Protein AF-T1CMV0-F1 (afdb_monomer)

Organism: NCBI:txid410659

Radius of gyration: 24.51 Å; Cα contacts (8 Å, |Δi|>4): 177; chains: 1; bounding box: 54×71×50 Å

Mean predicted aligned error: 16.47 Å

pLDDT: mean 81.97, std 19.77, range [30.3, 97.62]

Sequence (168 aa):
YATGASVHEATGAAVAVGFSAGNLRPVAEELRAKFPALHIVIAGDNDKNGTGQRAALEAARTIGALVAIPTTEGRDWNEVHQVEGLGAVRAGIEAAREPDGDPRTEEGAHLSHEGGDTAVCRTSRTVAAGPTPLLRSIPPPDPFPIDALGAILGPAARAIAEVVQCPA

Nearest PDB structures (foldseek):
  6o6e-assembly1_B  TM=4.391E-01  e=5.158E+00  Pseudomonas protegens Pf-5
  7thq-assembly1_B  TM=3.496E-01  e=5.158E+00  Pseudomonas protegens Pf-5

Solvent-accessible surface area (backbone atoms only — not comparable to full-atom values): 10487 Å² total; per-residue (Å²): 108,65,44,48,50,41,51,26,74,36,62,72,52,93,71,83,77,52,94,42,55,87,37,36,34,65,54,46,49,55,49,40,72,76,39,73,87,59,90,51,72,32,76,25,29,21,40,84,84,45,55,27,43,51,29,21,41,51,27,13,59,75,65,76,26,24,30,22,60,51,90,53,80,64,29,42,51,36,54,42,28,76,76,65,30,46,68,51,42,30,53,48,54,73,63,39,36,73,51,77,77,66,93,80,76,83,79,88,88,84,90,85,83,87,80,88,86,90,77,92,73,92,69,83,84,76,77,78,76,70,88,76,80,86,76,73,90,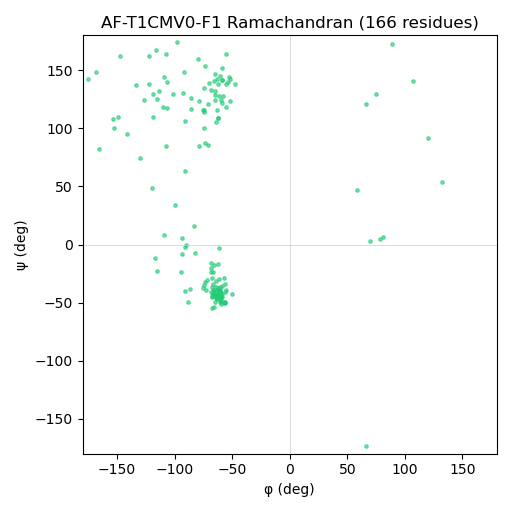71,78,82,77,80,82,80,67,49,78,79,50,41,90,77,48,21,63,56,54,51,56,50,51,75,72,62,67,78,83,131

Foldseek 3Di:
DLLQVLLCVLAVDDGDDDPDLVRQQVVLVVVCVVPVPDADEQEFEQEPVCSRVVSSLVNCVVNVHFYFYDPDHRDGLSVCCVPVNSPSSNVRRVPTGRRPDDPPPPDDDDDDDDDDDDDDDDDDPPPPDPDDDPDDDDPDDDDDPLPVVPDPRSVVVVVCPVVDDDDD

Secondary structure (DSSP, 8-state):
-HHHHHHHHHH-------SSGGGHHHHHHHHHHH-TT---EEE----TTSHHHHHHHHHHHHHT-EEE--SSTT--HHHHHHHH-HHHHHHHHHT-BPPPPPTT--SS--------------------PPPPP----PPPPPPP-GGGGHHHHHHHHHHHHHH-PPP-

Structure (mmCIF, N/CA/C/O backbone):
data_AF-T1CMV0-F1
#
_entry.id   AF-T1CMV0-F1
#
loop_
_atom_site.group_PDB
_atom_site.id
_atom_site.type_symbol
_atom_site.label_atom_id
_atom_site.label_alt_id
_atom_site.label_comp_id
_atom_site.label_asym_id
_atom_site.label_entity_id
_atom_site.label_seq_id
_atom_site.pdbx_PDB_ins_code
_atom_site.Cartn_x
_atom_site.Cartn_y
_atom_site.Cartn_z
_atom_site.occupancy
_atom_site.B_iso_or_equiv
_atom_site.auth_seq_id
_atom_site.auth_comp_id
_atom_site.auth_asym_id
_atom_site.auth_atom_id
_atom_site.pdbx_PDB_model_num
ATOM 1 N N . TYR A 1 1 ? 2.826 -7.423 -6.044 1.00 68.81 1 TYR A N 1
ATOM 2 C CA . TYR A 1 1 ? 2.854 -8.630 -5.184 1.00 68.81 1 TYR A CA 1
ATOM 3 C C . TYR A 1 1 ? 4.029 -8.591 -4.211 1.00 68.81 1 TYR A C 1
ATOM 5 O O . TYR A 1 1 ? 3.773 -8.639 -3.017 1.00 68.81 1 TYR A O 1
ATOM 13 N N . ALA A 1 2 ? 5.275 -8.436 -4.682 1.00 84.25 2 ALA A N 1
ATOM 14 C CA . ALA A 1 2 ? 6.484 -8.418 -3.839 1.00 84.25 2 ALA A CA 1
ATOM 15 C C . ALA A 1 2 ? 6.418 -7.455 -2.631 1.00 84.25 2 ALA A C 1
ATOM 17 O O . ALA A 1 2 ? 6.750 -7.845 -1.514 1.00 84.25 2 ALA A O 1
ATOM 18 N N . THR A 1 3 ? 5.889 -6.243 -2.825 1.00 84.81 3 THR A N 1
ATOM 19 C CA . THR A 1 3 ? 5.643 -5.250 -1.761 1.00 84.81 3 THR A CA 1
ATOM 20 C C . THR A 1 3 ? 4.762 -5.807 -0.639 1.00 84.81 3 THR A C 1
ATOM 22 O O . THR A 1 3 ? 5.121 -5.744 0.532 1.00 84.81 3 THR A O 1
ATOM 25 N N . GLY A 1 4 ? 3.629 -6.423 -0.994 1.00 86.50 4 GLY A N 1
ATOM 26 C CA . GLY A 1 4 ? 2.704 -7.010 -0.024 1.00 86.50 4 GLY A CA 1
ATOM 27 C C . GLY A 1 4 ? 3.287 -8.220 0.706 1.00 86.50 4 GLY A C 1
ATOM 28 O O . GLY A 1 4 ? 3.061 -8.369 1.902 1.00 86.50 4 GLY A O 1
ATOM 29 N N . ALA A 1 5 ? 4.080 -9.044 0.013 1.00 90.38 5 ALA A N 1
ATOM 30 C CA . ALA A 1 5 ? 4.784 -10.167 0.629 1.00 90.38 5 ALA A CA 1
ATOM 31 C C . ALA A 1 5 ? 5.800 -9.686 1.676 1.00 90.38 5 ALA A C 1
ATOM 33 O O . ALA A 1 5 ? 5.771 -10.163 2.804 1.00 90.38 5 ALA A O 1
ATOM 34 N N . SER A 1 6 ? 6.608 -8.672 1.352 1.00 92.50 6 SER A N 1
ATOM 35 C CA . SER A 1 6 ? 7.582 -8.096 2.292 1.00 92.50 6 SER A CA 1
ATOM 36 C C . SER A 1 6 ? 6.914 -7.519 3.544 1.00 92.50 6 SER A C 1
ATOM 38 O O . SER A 1 6 ? 7.396 -7.717 4.656 1.00 92.50 6 SER A O 1
ATOM 40 N N . VAL A 1 7 ? 5.769 -6.846 3.387 1.00 92.69 7 VAL A N 1
ATOM 41 C CA . VAL A 1 7 ? 4.983 -6.335 4.524 1.00 92.69 7 VAL A CA 1
ATOM 42 C C . VAL A 1 7 ? 4.409 -7.480 5.364 1.00 92.69 7 VAL A C 1
ATOM 44 O O . VAL A 1 7 ? 4.472 -7.421 6.595 1.00 92.69 7 VAL A O 1
ATOM 47 N N . HIS A 1 8 ? 3.882 -8.532 4.729 1.00 95.56 8 HIS A N 1
ATOM 48 C CA . HIS A 1 8 ? 3.368 -9.707 5.435 1.00 95.56 8 HIS A CA 1
ATOM 49 C C . HIS A 1 8 ? 4.475 -10.426 6.214 1.00 95.56 8 HIS A C 1
ATOM 51 O O . HIS A 1 8 ? 4.298 -10.708 7.394 1.00 95.56 8 HIS A O 1
ATOM 57 N N . GLU A 1 9 ? 5.631 -10.660 5.597 1.00 92.50 9 GLU A N 1
ATOM 58 C CA . GLU A 1 9 ? 6.783 -11.300 6.242 1.00 92.50 9 GLU A CA 1
ATOM 59 C C . GLU A 1 9 ? 7.319 -10.473 7.418 1.00 92.50 9 GLU A C 1
ATOM 61 O O . GLU A 1 9 ? 7.685 -11.032 8.451 1.00 92.50 9 GLU A O 1
ATOM 66 N N . ALA A 1 10 ? 7.324 -9.143 7.298 1.00 94.12 10 ALA A N 1
ATOM 67 C CA . ALA A 1 10 ? 7.823 -8.256 8.345 1.00 94.12 10 ALA A CA 1
ATOM 68 C C . ALA A 1 10 ? 6.878 -8.135 9.555 1.00 94.12 10 ALA A C 1
ATOM 70 O O . ALA A 1 10 ? 7.339 -7.925 10.679 1.00 94.12 10 ALA A O 1
ATOM 71 N N . THR A 1 11 ? 5.562 -8.222 9.341 1.00 94.06 11 THR A N 1
ATOM 72 C CA . THR A 1 11 ? 4.552 -7.890 10.368 1.00 94.06 11 THR A CA 1
ATOM 73 C C . THR A 1 11 ? 3.695 -9.072 10.817 1.00 94.06 11 THR A C 1
ATOM 75 O O . THR A 1 11 ? 3.116 -9.026 11.899 1.00 94.06 11 THR A O 1
ATOM 78 N N . GLY A 1 12 ? 3.568 -10.112 9.993 1.00 93.62 12 GLY A N 1
ATOM 79 C CA . GLY A 1 12 ? 2.596 -11.194 10.163 1.00 93.62 12 GLY A CA 1
ATOM 80 C C . GLY A 1 12 ? 1.136 -10.777 9.932 1.00 93.62 12 GLY A C 1
ATOM 81 O O . GLY A 1 12 ? 0.237 -11.597 10.109 1.00 93.62 12 GLY A O 1
ATOM 82 N N . ALA A 1 13 ? 0.868 -9.523 9.548 1.00 92.69 13 ALA A N 1
ATOM 83 C CA . ALA A 1 13 ? -0.487 -9.011 9.365 1.00 92.69 13 ALA A CA 1
ATOM 84 C C . ALA A 1 13 ? -1.142 -9.560 8.090 1.00 92.69 13 ALA A C 1
ATOM 86 O O . ALA A 1 13 ? -0.464 -9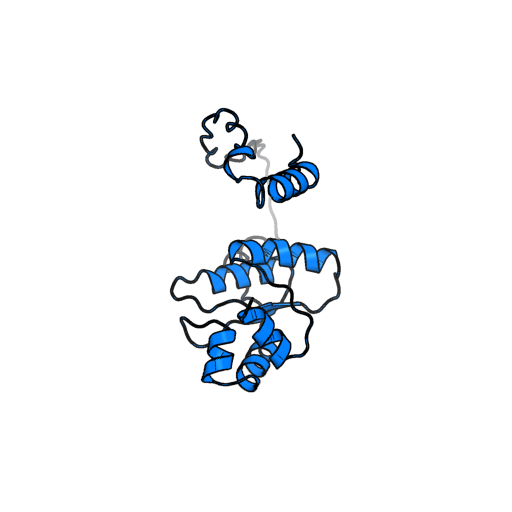.878 7.114 1.00 92.69 13 ALA A O 1
ATOM 87 N N . ALA A 1 14 ? -2.474 -9.630 8.059 1.00 93.75 14 ALA A N 1
ATOM 88 C CA . ALA A 1 14 ? -3.192 -9.923 6.822 1.00 93.75 14 ALA A CA 1
ATOM 89 C C . ALA A 1 14 ? -2.986 -8.782 5.810 1.00 93.75 14 ALA A C 1
ATOM 91 O O . ALA A 1 14 ? -3.211 -7.618 6.136 1.00 93.75 14 ALA A O 1
ATOM 92 N N . VAL A 1 15 ? -2.581 -9.119 4.582 1.00 94.44 15 VAL A N 1
ATOM 93 C CA . VAL A 1 15 ? -2.288 -8.138 3.527 1.00 94.44 15 VAL A CA 1
ATOM 94 C C . VAL A 1 15 ? -3.218 -8.342 2.338 1.00 94.44 15 VAL A C 1
ATOM 96 O O . VAL A 1 15 ? -3.327 -9.441 1.796 1.00 94.44 15 VAL A O 1
ATOM 99 N N . ALA A 1 16 ? -3.842 -7.254 1.893 1.00 92.69 16 ALA A N 1
ATOM 100 C CA . ALA A 1 16 ? -4.496 -7.166 0.595 1.00 92.69 16 ALA A CA 1
ATOM 101 C C . ALA A 1 16 ? -3.647 -6.299 -0.339 1.00 92.69 16 ALA A C 1
ATOM 103 O O . ALA A 1 16 ? -3.105 -5.276 0.076 1.00 92.69 16 ALA A O 1
ATOM 104 N N . VAL A 1 17 ? -3.530 -6.701 -1.604 1.00 91.88 17 VAL A N 1
ATOM 105 C CA . VAL A 1 17 ? -2.675 -6.017 -2.581 1.00 91.88 17 VAL A CA 1
ATOM 106 C C . VAL A 1 17 ? -3.536 -5.312 -3.623 1.00 91.88 17 VAL A C 1
ATOM 108 O O . VAL A 1 17 ? -4.243 -5.957 -4.396 1.00 91.88 17 VAL A O 1
ATOM 111 N N . GLY A 1 18 ? -3.424 -3.986 -3.694 1.00 89.19 18 GLY A N 1
ATOM 112 C CA . GLY A 1 18 ? -3.846 -3.229 -4.868 1.00 89.19 18 GLY A CA 1
ATOM 113 C C . GLY A 1 18 ? -2.823 -3.429 -5.985 1.00 89.19 18 GLY A C 1
ATOM 114 O O . GLY A 1 18 ? -1.676 -3.021 -5.852 1.00 89.19 18 GLY A O 1
ATOM 115 N N . PHE A 1 19 ? -3.206 -4.079 -7.085 1.00 87.38 19 PHE A N 1
ATOM 116 C CA . PHE A 1 19 ? -2.294 -4.341 -8.214 1.00 87.38 19 PHE A CA 1
ATOM 117 C C . PHE A 1 19 ? -1.751 -3.080 -8.906 1.00 87.38 19 PHE A C 1
ATOM 119 O O . PHE A 1 19 ? -0.776 -3.162 -9.647 1.00 87.38 19 PHE A O 1
ATOM 126 N N . SER A 1 20 ? -2.380 -1.929 -8.679 1.00 89.12 20 SER A N 1
ATOM 127 C CA . SER A 1 20 ? -1.937 -0.626 -9.159 1.00 89.12 20 SER A CA 1
ATOM 128 C C . SER A 1 20 ? -2.329 0.457 -8.157 1.00 89.12 20 SER A C 1
ATOM 130 O O . SER A 1 20 ? -3.243 0.263 -7.350 1.00 89.12 20 SER A O 1
ATOM 132 N N . ALA A 1 21 ? -1.690 1.625 -8.255 1.00 87.06 21 ALA A N 1
ATOM 133 C CA . ALA A 1 21 ? -2.012 2.778 -7.417 1.00 87.06 21 ALA A CA 1
ATOM 134 C C . ALA A 1 21 ? -3.501 3.168 -7.504 1.00 87.06 21 ALA A C 1
ATOM 136 O O . ALA A 1 21 ? -4.136 3.447 -6.493 1.00 87.06 21 ALA A O 1
ATOM 137 N N . GLY A 1 22 ? -4.099 3.095 -8.700 1.00 88.62 22 GLY A N 1
ATOM 138 C CA . GLY A 1 22 ? -5.525 3.381 -8.899 1.00 88.62 22 GLY A CA 1
ATOM 139 C C . GLY A 1 22 ? -6.473 2.386 -8.219 1.00 88.62 22 GLY A C 1
ATOM 140 O O . GLY A 1 22 ? -7.641 2.706 -8.016 1.00 88.62 22 GLY A O 1
ATOM 141 N N . ASN A 1 23 ? -5.986 1.201 -7.840 1.00 92.50 23 ASN A N 1
ATOM 142 C CA . ASN A 1 23 ? -6.789 0.172 -7.183 1.00 92.50 23 ASN A CA 1
ATOM 143 C C . ASN A 1 23 ? -6.727 0.232 -5.644 1.00 92.50 23 ASN A C 1
ATOM 145 O O . ASN A 1 23 ? -7.478 -0.475 -4.978 1.00 92.50 23 ASN A O 1
ATOM 149 N N . LEU A 1 24 ? -5.861 1.068 -5.060 1.00 92.88 24 LEU A N 1
ATOM 150 C CA . LEU A 1 24 ? -5.727 1.180 -3.602 1.00 92.88 24 LEU A CA 1
ATOM 151 C C . LEU A 1 24 ? -7.032 1.621 -2.932 1.00 92.88 24 LEU A C 1
ATOM 153 O O . LEU A 1 24 ? -7.463 0.988 -1.972 1.00 92.88 24 LEU A O 1
ATOM 157 N N . ARG A 1 25 ? -7.687 2.667 -3.456 1.00 94.88 25 ARG A N 1
ATOM 158 C CA . ARG A 1 25 ? -8.933 3.186 -2.870 1.00 94.88 25 ARG A CA 1
ATOM 159 C C . ARG A 1 25 ? -10.098 2.188 -2.969 1.00 94.88 25 ARG A C 1
ATOM 161 O O . ARG A 1 25 ? -10.637 1.870 -1.914 1.00 94.88 25 ARG A O 1
ATOM 168 N N . PRO A 1 26 ? -10.462 1.645 -4.150 1.00 96.38 26 PRO A N 1
ATOM 169 C CA . PRO A 1 26 ? -11.571 0.690 -4.243 1.00 96.38 26 PRO A CA 1
ATOM 170 C C . PRO A 1 26 ? -11.389 -0.536 -3.337 1.00 96.38 26 PRO A C 1
ATOM 172 O O . PRO A 1 26 ? -12.327 -0.972 -2.676 1.00 96.38 26 PRO A O 1
ATOM 175 N N . VAL A 1 27 ? -10.165 -1.072 -3.247 1.00 95.31 27 VAL A N 1
ATOM 176 C CA . VAL A 1 27 ? -9.863 -2.205 -2.356 1.00 95.31 27 VAL A CA 1
ATOM 177 C C . VAL A 1 27 ? -9.998 -1.812 -0.884 1.00 95.31 27 VAL A C 1
ATOM 179 O O . VAL A 1 27 ? -10.551 -2.577 -0.093 1.00 95.31 27 VAL A O 1
ATOM 182 N N . ALA A 1 28 ? -9.510 -0.629 -0.505 1.00 95.75 28 ALA A N 1
ATOM 183 C CA . ALA A 1 28 ? -9.611 -0.130 0.862 1.00 95.75 28 ALA A CA 1
ATOM 184 C C . ALA A 1 28 ? -11.073 0.081 1.290 1.00 95.75 28 ALA A C 1
ATOM 186 O O . ALA A 1 28 ? -11.451 -0.323 2.390 1.00 95.75 28 ALA A O 1
ATOM 187 N N . GLU A 1 29 ? -11.899 0.665 0.419 1.00 96.50 29 GLU A N 1
ATOM 188 C CA . GLU A 1 29 ? -13.336 0.871 0.645 1.00 96.50 29 GLU A CA 1
ATOM 189 C C . GLU A 1 29 ? -14.062 -0.462 0.874 1.00 96.50 29 GLU A C 1
ATOM 191 O O . GLU A 1 29 ? -14.765 -0.622 1.873 1.00 96.50 29 GLU A O 1
ATOM 196 N N . GLU A 1 30 ? -13.822 -1.452 0.012 1.00 96.81 30 GLU A N 1
ATOM 197 C CA . GLU A 1 30 ? -14.401 -2.794 0.137 1.00 96.81 30 GLU A CA 1
ATOM 198 C C . GLU A 1 30 ? -13.990 -3.498 1.438 1.00 96.81 30 GLU A C 1
ATOM 200 O O . GLU A 1 30 ? -14.813 -4.131 2.107 1.00 96.81 30 GLU A O 1
ATOM 205 N N . LEU A 1 31 ? -12.718 -3.387 1.834 1.00 95.31 31 LEU A N 1
ATOM 206 C CA . LEU A 1 31 ? -12.239 -3.958 3.093 1.00 95.31 31 LEU A CA 1
ATOM 207 C C . LEU A 1 31 ? -12.861 -3.272 4.305 1.00 95.31 31 LEU A C 1
ATOM 209 O O . LEU A 1 31 ? -13.277 -3.959 5.238 1.00 95.31 31 LEU A O 1
ATOM 213 N N . ARG A 1 32 ? -12.966 -1.939 4.291 1.00 96.88 32 ARG A N 1
ATOM 214 C CA . ARG A 1 32 ? -13.606 -1.182 5.370 1.00 96.88 32 ARG A CA 1
ATOM 215 C C . ARG A 1 32 ? -15.090 -1.525 5.485 1.00 96.88 32 ARG A C 1
ATOM 217 O O . ARG A 1 32 ? -15.575 -1.684 6.602 1.00 96.88 32 ARG A O 1
ATOM 224 N N . ALA A 1 33 ? -15.796 -1.687 4.367 1.00 95.88 33 ALA A N 1
ATOM 225 C CA . ALA A 1 33 ? -17.202 -2.086 4.363 1.00 95.88 33 ALA A CA 1
ATOM 226 C C . ALA A 1 33 ? -17.409 -3.479 4.983 1.00 95.88 33 ALA A C 1
ATOM 228 O O . ALA A 1 33 ? -18.332 -3.678 5.773 1.00 95.88 33 ALA A O 1
ATOM 229 N N . LYS A 1 34 ? -16.527 -4.436 4.669 1.00 96.44 34 LYS A N 1
ATOM 230 C CA . LYS A 1 34 ? -16.585 -5.807 5.208 1.00 96.44 34 LYS A CA 1
ATOM 231 C C . LYS A 1 34 ? -16.137 -5.898 6.664 1.00 96.44 34 LYS A C 1
ATOM 233 O O . LYS A 1 34 ? -16.685 -6.697 7.420 1.00 96.44 34 LYS A O 1
ATOM 238 N N . PHE A 1 35 ? -15.163 -5.083 7.063 1.00 94.38 35 PHE A N 1
ATOM 239 C CA . PHE A 1 35 ? -14.582 -5.091 8.405 1.00 94.38 35 PHE A CA 1
ATOM 240 C C . PHE A 1 35 ? -14.531 -3.675 9.007 1.00 94.38 35 PHE A C 1
ATOM 242 O O . PHE A 1 35 ? -13.451 -3.087 9.129 1.00 94.38 35 PHE A O 1
ATOM 249 N N . PRO A 1 36 ? -15.677 -3.116 9.445 1.00 93.94 36 PRO A N 1
ATOM 250 C CA . PRO A 1 36 ? -15.759 -1.717 9.872 1.00 93.94 36 PRO A CA 1
ATOM 251 C C . PRO A 1 36 ? -14.820 -1.356 11.026 1.00 93.94 36 PRO A C 1
ATOM 253 O O . PRO A 1 36 ? -14.250 -0.270 11.030 1.00 93.94 36 PRO A O 1
ATOM 256 N N . ALA A 1 37 ? -14.613 -2.280 11.968 1.00 92.62 37 ALA A N 1
ATOM 257 C CA . ALA A 1 37 ? -13.800 -2.065 13.166 1.00 92.62 37 ALA A CA 1
ATOM 258 C C . ALA A 1 37 ? -12.314 -2.436 13.003 1.00 92.62 37 ALA A C 1
ATOM 260 O O . ALA A 1 37 ? -11.545 -2.291 13.951 1.00 92.62 37 ALA A O 1
ATOM 261 N N . LEU A 1 38 ? -11.894 -2.953 11.842 1.00 93.44 38 LEU A N 1
ATOM 262 C CA . LEU A 1 38 ? -10.516 -3.408 11.664 1.00 93.44 38 LEU A CA 1
ATOM 263 C C . 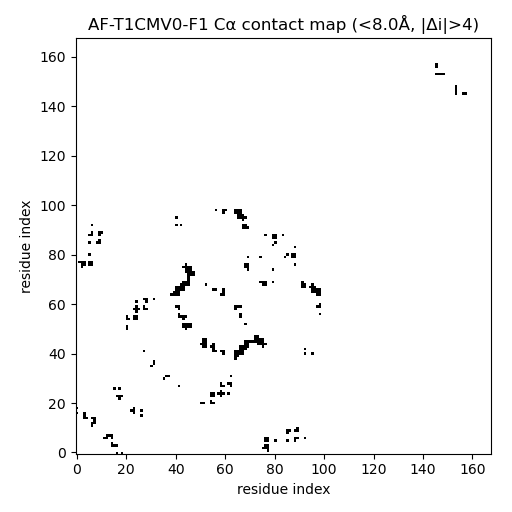LEU A 1 38 ? -9.553 -2.218 11.629 1.00 93.44 38 LEU A C 1
ATOM 265 O O . LEU A 1 38 ? -9.826 -1.199 10.992 1.00 93.44 38 LEU A O 1
ATOM 269 N N . HIS A 1 39 ? -8.400 -2.348 12.278 1.00 94.25 39 HIS A N 1
ATOM 270 C CA . HIS A 1 39 ? -7.338 -1.364 12.123 1.00 94.25 39 HIS A CA 1
ATOM 271 C C . HIS A 1 39 ? -6.663 -1.575 10.763 1.00 94.25 39 HIS A C 1
ATOM 273 O O . HIS A 1 39 ? -6.107 -2.641 10.506 1.00 94.25 39 HIS A O 1
ATOM 279 N N . ILE A 1 40 ? -6.764 -0.583 9.878 1.00 96.81 40 ILE A N 1
ATOM 280 C CA . ILE A 1 40 ? -6.254 -0.663 8.507 1.00 96.81 40 ILE A CA 1
ATOM 281 C C . ILE A 1 40 ? -5.106 0.332 8.357 1.00 96.81 40 ILE A C 1
ATOM 283 O O . ILE A 1 40 ? -5.239 1.501 8.719 1.00 96.81 40 ILE A O 1
ATOM 287 N N . VAL A 1 41 ? -4.001 -0.150 7.789 1.00 97.62 41 VAL A N 1
ATOM 288 C CA . VAL A 1 41 ? -2.860 0.657 7.355 1.00 97.62 41 VAL A CA 1
ATOM 289 C C . VAL A 1 41 ? -2.755 0.545 5.840 1.00 97.62 41 VAL A C 1
ATOM 291 O O . VAL A 1 41 ? -2.679 -0.555 5.295 1.00 97.62 41 VAL A O 1
ATOM 294 N N . ILE A 1 42 ? -2.742 1.684 5.158 1.00 97.50 42 ILE A N 1
ATOM 295 C CA . ILE A 1 42 ? -2.505 1.768 3.722 1.00 97.50 42 ILE A CA 1
ATOM 296 C C . ILE A 1 42 ? -1.006 1.942 3.488 1.00 97.50 42 ILE A C 1
ATOM 298 O O . ILE A 1 42 ? -0.442 3.010 3.728 1.00 97.50 42 ILE A O 1
ATOM 302 N N . ALA A 1 43 ? -0.359 0.878 3.018 1.00 96.56 43 ALA A N 1
ATOM 303 C CA . ALA A 1 43 ? 1.037 0.905 2.604 1.00 96.56 43 ALA A CA 1
ATOM 304 C C . ALA A 1 43 ? 1.139 1.374 1.143 1.00 96.56 43 ALA A C 1
ATOM 306 O O . ALA A 1 43 ? 0.615 0.714 0.246 1.00 96.56 43 ALA A O 1
ATOM 307 N N . GLY A 1 44 ? 1.791 2.515 0.915 1.00 95.44 44 GLY A N 1
ATOM 308 C CA . GLY A 1 44 ? 2.053 3.074 -0.415 1.00 95.44 44 GLY A CA 1
ATOM 309 C C . GLY A 1 44 ? 3.539 3.156 -0.743 1.00 95.44 44 GLY A C 1
ATOM 310 O O . GLY A 1 44 ? 4.380 3.047 0.150 1.00 95.44 44 GLY A O 1
ATOM 311 N N . ASP A 1 45 ? 3.839 3.408 -2.014 1.00 94.94 45 ASP A N 1
ATOM 312 C CA . ASP A 1 45 ? 5.204 3.569 -2.521 1.00 94.94 45 ASP A CA 1
ATOM 313 C C . ASP A 1 45 ? 5.624 5.046 -2.492 1.00 94.94 45 ASP A C 1
ATOM 315 O O . ASP A 1 45 ? 4.794 5.950 -2.652 1.00 94.94 45 ASP A O 1
ATOM 319 N N . ASN A 1 46 ? 6.916 5.312 -2.285 1.00 95.69 46 ASN A N 1
ATOM 320 C CA . ASN A 1 46 ? 7.460 6.667 -2.317 1.00 95.69 46 ASN A CA 1
ATOM 321 C C . ASN A 1 46 ? 7.930 7.023 -3.735 1.00 95.69 46 ASN A C 1
ATOM 323 O O . ASN A 1 46 ? 9.115 7.233 -3.974 1.00 95.69 46 ASN A O 1
ATOM 327 N N . ASP A 1 47 ? 7.015 7.064 -4.702 1.00 95.00 47 ASP A N 1
ATOM 328 C CA . ASP A 1 47 ? 7.354 7.328 -6.102 1.00 95.00 47 ASP A CA 1
ATOM 329 C C . ASP A 1 47 ? 7.894 8.747 -6.327 1.00 95.00 47 ASP A C 1
ATOM 331 O O . ASP A 1 47 ? 7.319 9.730 -5.863 1.00 95.00 47 ASP A O 1
ATOM 335 N N . LYS A 1 48 ? 8.910 8.900 -7.182 1.00 94.00 48 LYS A N 1
ATOM 336 C CA . LYS A 1 48 ? 9.440 10.227 -7.576 1.00 94.00 48 LYS A CA 1
ATOM 337 C C . LYS A 1 48 ? 8.388 11.159 -8.186 1.00 94.00 48 LYS A C 1
ATOM 339 O O . LYS A 1 48 ? 8.513 12.375 -8.133 1.00 94.00 48 LYS A O 1
ATOM 344 N N . ASN A 1 49 ? 7.365 10.589 -8.822 1.00 94.06 49 ASN A N 1
ATOM 345 C CA . ASN A 1 49 ? 6.279 11.347 -9.446 1.00 94.06 49 ASN A CA 1
ATOM 346 C C . ASN A 1 49 ? 5.095 11.609 -8.491 1.00 94.06 49 ASN A C 1
ATOM 348 O O . ASN A 1 49 ? 4.107 12.214 -8.906 1.00 94.06 49 ASN A O 1
ATOM 352 N N . GLY A 1 50 ? 5.163 11.137 -7.242 1.00 94.62 50 GLY A N 1
ATOM 353 C CA . GLY A 1 50 ? 4.120 11.328 -6.238 1.00 94.62 50 GLY A CA 1
ATOM 354 C C . GLY A 1 50 ? 2.898 10.407 -6.369 1.00 94.62 50 GLY A C 1
ATOM 355 O O . GLY A 1 50 ? 1.910 10.620 -5.662 1.00 94.62 50 GLY A O 1
ATOM 356 N N . THR A 1 51 ? 2.893 9.439 -7.294 1.00 95.50 51 THR A N 1
ATOM 357 C CA . THR A 1 51 ? 1.698 8.631 -7.603 1.00 95.50 51 THR A CA 1
ATOM 358 C C . THR A 1 51 ? 1.314 7.716 -6.444 1.00 95.50 51 THR A C 1
ATOM 360 O O . THR A 1 51 ? 0.176 7.802 -5.973 1.00 95.50 51 THR A O 1
ATOM 363 N N . GLY A 1 52 ? 2.239 6.885 -5.960 1.00 94.88 52 GLY A N 1
ATOM 364 C CA . GLY A 1 52 ? 2.025 5.970 -4.840 1.00 94.88 52 GLY A CA 1
ATOM 365 C C . GLY A 1 52 ? 1.611 6.691 -3.560 1.00 94.88 52 GLY A C 1
ATOM 366 O O . GLY A 1 52 ? 0.636 6.300 -2.917 1.00 94.88 52 GLY A O 1
ATOM 367 N N . GLN A 1 53 ? 2.256 7.816 -3.249 1.00 96.19 53 GLN A N 1
ATOM 368 C CA . GLN A 1 53 ? 1.957 8.622 -2.068 1.00 96.19 53 GLN A CA 1
ATOM 369 C C . GLN A 1 53 ? 0.551 9.215 -2.142 1.00 96.19 53 GLN A C 1
ATOM 371 O O . GLN A 1 53 ? -0.224 9.081 -1.198 1.00 96.19 53 GLN A O 1
ATOM 376 N N . ARG A 1 54 ? 0.193 9.847 -3.269 1.00 96.31 54 ARG A N 1
ATOM 377 C CA . ARG A 1 54 ? -1.145 10.423 -3.474 1.00 96.31 54 ARG A CA 1
ATOM 378 C C . ARG A 1 54 ? -2.233 9.362 -3.372 1.00 96.31 54 ARG A C 1
ATOM 380 O O . ARG A 1 54 ? -3.220 9.595 -2.686 1.00 96.31 54 ARG A O 1
ATOM 387 N N . ALA A 1 55 ? -2.044 8.214 -4.022 1.00 95.88 55 ALA A N 1
ATOM 388 C CA . ALA A 1 55 ? -3.015 7.127 -4.004 1.00 95.88 55 ALA A CA 1
ATOM 389 C C . ALA A 1 55 ? -3.205 6.542 -2.597 1.00 95.88 55 ALA A C 1
ATOM 391 O O . ALA A 1 55 ? -4.338 6.329 -2.166 1.00 95.88 55 ALA A O 1
ATOM 392 N N . ALA A 1 56 ? -2.109 6.329 -1.862 1.00 96.44 56 ALA A N 1
ATOM 393 C CA . ALA A 1 56 ? -2.160 5.828 -0.494 1.00 96.44 56 ALA A CA 1
ATOM 394 C C . ALA A 1 56 ? -2.820 6.830 0.463 1.00 96.44 56 ALA A C 1
ATOM 396 O O . ALA A 1 56 ? -3.683 6.446 1.249 1.00 96.44 56 ALA A O 1
ATOM 397 N N . LEU A 1 57 ? -2.470 8.116 0.358 1.00 96.75 57 LEU A N 1
ATOM 398 C CA . LEU A 1 57 ? -3.077 9.191 1.148 1.00 96.75 57 LEU A CA 1
ATOM 399 C C . LEU A 1 57 ? -4.571 9.347 0.853 1.00 96.75 57 LEU A C 1
ATOM 401 O O . LEU A 1 57 ? -5.365 9.483 1.779 1.00 96.75 57 LEU A O 1
ATOM 405 N N . GLU A 1 58 ? -4.963 9.331 -0.422 1.00 96.44 58 GLU A N 1
ATOM 406 C CA . GLU A 1 58 ? -6.366 9.410 -0.831 1.00 96.44 58 GLU A CA 1
ATOM 407 C C . GLU A 1 58 ? -7.165 8.237 -0.258 1.00 96.44 58 GLU A C 1
ATOM 409 O O . GLU A 1 58 ? -8.161 8.463 0.425 1.00 96.44 58 GLU A O 1
ATOM 414 N N . ALA A 1 59 ? -6.691 7.002 -0.448 1.00 96.56 59 ALA A N 1
ATOM 415 C CA . ALA A 1 59 ? -7.343 5.812 0.090 1.00 96.56 59 ALA A CA 1
ATOM 416 C C . ALA A 1 59 ? -7.453 5.855 1.622 1.00 96.56 59 ALA A C 1
ATOM 418 O O . ALA A 1 59 ? -8.525 5.597 2.168 1.00 96.56 59 ALA A O 1
ATOM 419 N N . ALA A 1 60 ? -6.372 6.230 2.315 1.00 97.12 60 ALA A N 1
ATOM 420 C CA . ALA A 1 60 ? -6.344 6.319 3.771 1.00 97.12 60 ALA A CA 1
ATOM 421 C C . ALA A 1 60 ? -7.371 7.331 4.301 1.00 97.12 60 ALA A C 1
ATOM 423 O O . ALA A 1 60 ? -8.136 7.012 5.212 1.00 97.12 60 ALA A O 1
ATOM 424 N N . ARG A 1 61 ? -7.453 8.517 3.682 1.00 96.25 61 ARG A N 1
ATOM 425 C CA . ARG A 1 61 ? -8.443 9.547 4.035 1.00 96.25 61 ARG A CA 1
ATOM 426 C C . ARG A 1 61 ? -9.869 9.063 3.819 1.00 96.25 61 ARG A C 1
ATOM 428 O O . ARG A 1 61 ? -10.718 9.288 4.675 1.00 96.25 61 ARG A O 1
ATOM 435 N N . THR A 1 62 ? -10.133 8.384 2.704 1.00 95.75 62 THR A N 1
ATOM 436 C CA . THR A 1 62 ? -11.482 7.921 2.363 1.00 95.75 62 THR A CA 1
ATOM 437 C C . THR A 1 62 ? -12.056 6.954 3.397 1.00 95.75 62 THR A C 1
ATOM 439 O O . THR A 1 62 ? -13.249 7.013 3.683 1.00 95.75 62 THR A O 1
ATOM 442 N N . ILE A 1 63 ? -11.225 6.085 3.981 1.00 95.38 63 ILE A N 1
ATOM 443 C CA . ILE A 1 63 ? -11.690 5.038 4.904 1.00 95.38 63 ILE A CA 1
ATOM 444 C C . ILE A 1 63 ? -11.299 5.261 6.371 1.00 95.38 63 ILE A C 1
ATOM 446 O O . ILE A 1 63 ? -11.475 4.346 7.186 1.00 95.38 63 ILE A O 1
ATOM 450 N N . GLY A 1 64 ? -10.731 6.428 6.699 1.00 95.06 64 GLY A N 1
ATOM 451 C CA . GLY A 1 64 ? -10.215 6.738 8.036 1.00 95.06 64 GLY A CA 1
ATOM 452 C C . GLY A 1 64 ? -9.141 5.747 8.496 1.00 95.06 64 GLY A C 1
ATOM 453 O O . GLY A 1 64 ? -9.245 5.175 9.579 1.00 95.06 64 GLY A O 1
ATOM 454 N N . ALA A 1 65 ? -8.169 5.454 7.635 1.00 96.81 65 ALA A N 1
ATOM 455 C CA . ALA A 1 65 ? -7.056 4.547 7.909 1.00 96.81 65 ALA A CA 1
ATOM 456 C C . ALA A 1 65 ? -5.739 5.310 8.097 1.00 96.81 65 ALA A C 1
ATOM 458 O O . ALA A 1 65 ? -5.619 6.472 7.708 1.00 96.81 65 ALA A O 1
ATOM 459 N N . LEU A 1 66 ? -4.739 4.633 8.662 1.00 97.44 66 LEU A N 1
ATOM 460 C CA . LEU A 1 66 ? -3.373 5.151 8.708 1.00 97.44 66 LEU A CA 1
ATOM 461 C C . LEU A 1 66 ? -2.674 4.928 7.365 1.00 97.44 66 LEU A C 1
ATOM 463 O O . LEU A 1 66 ? -3.059 4.058 6.583 1.00 97.44 66 LEU A O 1
ATOM 467 N N . VAL A 1 67 ? -1.613 5.684 7.115 1.00 97.62 67 VAL A N 1
ATOM 468 C CA . VAL A 1 67 ? -0.769 5.571 5.928 1.00 97.62 67 VAL A CA 1
ATOM 469 C C . VAL A 1 67 ? 0.680 5.296 6.323 1.00 97.62 67 VAL A C 1
ATOM 471 O O . VAL A 1 67 ? 1.219 5.909 7.249 1.00 97.62 67 VAL A O 1
ATOM 474 N N . ALA A 1 68 ? 1.323 4.387 5.595 1.00 97.56 68 ALA A N 1
ATOM 475 C CA . ALA A 1 68 ? 2.745 4.096 5.707 1.00 97.56 68 ALA A CA 1
ATOM 476 C C . ALA A 1 68 ? 3.397 4.203 4.324 1.00 97.56 68 ALA A C 1
ATOM 478 O O . ALA A 1 68 ? 2.979 3.543 3.374 1.00 97.56 68 ALA A O 1
ATOM 479 N N . ILE A 1 69 ? 4.435 5.032 4.214 1.00 96.81 69 ILE A N 1
ATOM 480 C CA . ILE A 1 69 ? 5.207 5.245 2.981 1.00 96.81 69 ILE A CA 1
ATOM 481 C C . ILE A 1 69 ? 6.700 5.187 3.349 1.00 96.81 69 ILE A C 1
ATOM 483 O O . ILE A 1 69 ? 7.066 5.777 4.372 1.00 96.81 69 ILE A O 1
ATOM 487 N N . PRO A 1 70 ? 7.562 4.520 2.555 1.00 96.44 70 PRO A N 1
ATOM 488 C CA . PRO A 1 70 ? 9.007 4.518 2.770 1.00 96.44 70 PRO A CA 1
ATOM 489 C C . PRO A 1 70 ? 9.583 5.932 2.875 1.00 96.44 70 PRO A C 1
ATOM 491 O O . PRO A 1 70 ? 9.166 6.839 2.161 1.00 96.44 70 PRO A O 1
ATOM 494 N N . THR A 1 71 ? 10.585 6.137 3.725 1.00 94.12 71 THR A N 1
ATOM 495 C CA . THR A 1 71 ? 11.217 7.458 3.902 1.00 94.12 71 THR A CA 1
ATOM 496 C C . THR A 1 71 ? 12.073 7.874 2.707 1.00 94.12 71 THR A C 1
ATOM 498 O O . THR A 1 71 ? 12.186 9.062 2.414 1.00 94.12 71 THR A O 1
ATOM 501 N N . THR A 1 72 ? 12.661 6.906 2.002 1.00 93.31 72 THR A N 1
ATOM 502 C CA . THR A 1 72 ? 13.541 7.161 0.857 1.00 93.31 72 THR A CA 1
ATOM 503 C C . THR A 1 72 ? 12.730 7.305 -0.427 1.00 93.31 72 THR A C 1
ATOM 505 O O . THR A 1 72 ? 11.962 6.410 -0.776 1.00 93.31 72 THR A O 1
ATOM 508 N N . GLU A 1 73 ? 12.923 8.413 -1.145 1.00 95.19 73 GLU A N 1
ATOM 509 C CA . GLU A 1 73 ? 12.283 8.653 -2.442 1.00 95.19 73 GLU A CA 1
ATOM 510 C C . GLU A 1 73 ? 12.726 7.623 -3.492 1.00 95.19 73 GLU A C 1
ATOM 512 O O . GLU A 1 73 ? 13.890 7.229 -3.577 1.00 95.19 73 GLU A O 1
ATOM 517 N N . GLY A 1 74 ? 11.778 7.220 -4.330 1.00 93.38 74 GLY A N 1
ATOM 518 C CA . GLY A 1 74 ? 11.935 6.232 -5.383 1.00 93.38 74 GLY A CA 1
ATOM 519 C C . GLY A 1 74 ? 11.851 4.791 -4.903 1.00 93.38 74 GLY A C 1
ATOM 520 O O . GLY A 1 74 ? 12.110 3.924 -5.727 1.00 93.38 74 GLY A O 1
ATOM 521 N N . ARG A 1 75 ? 11.519 4.544 -3.626 1.00 93.56 75 ARG A N 1
ATOM 522 C CA . ARG A 1 75 ? 11.456 3.193 -3.062 1.00 93.56 75 ARG A CA 1
ATOM 523 C C . ARG A 1 75 ? 10.048 2.710 -2.761 1.00 93.56 75 ARG A C 1
ATOM 525 O O . ARG A 1 75 ? 9.208 3.460 -2.256 1.00 93.56 75 ARG A O 1
ATOM 532 N N . ASP A 1 76 ? 9.860 1.414 -2.974 1.00 94.38 76 ASP A N 1
ATOM 533 C CA . ASP A 1 76 ? 8.754 0.631 -2.431 1.00 94.38 76 ASP A CA 1
ATOM 534 C C . ASP A 1 76 ? 9.188 -0.142 -1.163 1.00 94.38 76 ASP A C 1
ATOM 536 O O . ASP A 1 76 ? 10.357 -0.146 -0.761 1.00 94.38 76 ASP A O 1
ATOM 540 N N . TRP A 1 77 ? 8.243 -0.811 -0.496 1.00 95.00 77 TRP A N 1
ATOM 541 C CA . TRP A 1 77 ? 8.554 -1.604 0.704 1.00 95.00 77 TRP A CA 1
ATOM 542 C C . TRP A 1 77 ? 9.403 -2.850 0.433 1.00 95.00 77 TRP A C 1
ATOM 544 O O . TRP A 1 77 ? 10.074 -3.335 1.345 1.00 95.00 77 TRP A O 1
ATOM 554 N N . ASN A 1 78 ? 9.391 -3.378 -0.791 1.00 94.44 78 ASN A N 1
ATOM 555 C CA . ASN A 1 78 ? 10.217 -4.524 -1.150 1.00 94.44 78 ASN A CA 1
ATOM 556 C C . ASN A 1 78 ? 11.687 -4.112 -1.321 1.00 94.44 78 ASN A C 1
ATOM 558 O O . ASN A 1 78 ? 12.580 -4.839 -0.902 1.00 94.44 78 ASN A O 1
ATOM 562 N N . GLU A 1 79 ? 11.964 -2.933 -1.865 1.00 95.50 79 GLU A N 1
ATOM 563 C CA . GLU A 1 79 ? 13.314 -2.375 -1.924 1.00 95.50 79 GLU A CA 1
ATOM 564 C C . GLU A 1 79 ? 13.843 -2.043 -0.526 1.00 95.50 79 GLU A C 1
ATOM 566 O O . GLU A 1 79 ? 15.001 -2.331 -0.225 1.00 95.50 79 GLU A O 1
ATOM 571 N N . VAL A 1 80 ? 12.997 -1.512 0.367 1.00 96.06 80 VAL A N 1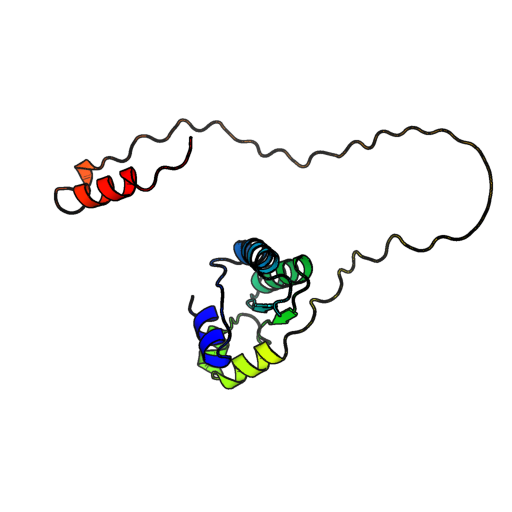
ATOM 572 C CA . VAL A 1 80 ? 13.362 -1.346 1.788 1.00 96.06 80 VAL A CA 1
ATOM 573 C C . VAL A 1 80 ? 13.708 -2.698 2.416 1.00 96.06 80 VAL A C 1
ATOM 575 O O . VAL A 1 80 ? 14.742 -2.811 3.068 1.00 96.06 80 VAL A O 1
ATOM 578 N N . HIS A 1 81 ? 12.911 -3.742 2.173 1.00 95.81 81 HIS A N 1
ATOM 579 C CA . HIS A 1 81 ? 13.231 -5.098 2.627 1.00 95.81 81 HIS A CA 1
ATOM 580 C C . HIS A 1 81 ? 14.594 -5.565 2.094 1.00 95.81 81 HIS A C 1
ATOM 582 O O . HIS A 1 81 ? 15.429 -6.024 2.869 1.00 95.81 81 HIS A O 1
ATOM 588 N N . GLN A 1 82 ? 14.851 -5.424 0.797 1.00 95.44 82 GLN A N 1
ATOM 589 C CA . GLN A 1 82 ? 16.085 -5.918 0.184 1.00 95.44 82 GLN A CA 1
ATOM 590 C C . GLN A 1 82 ? 17.342 -5.177 0.657 1.00 95.44 82 GLN A C 1
ATOM 592 O O . GLN A 1 82 ? 18.402 -5.791 0.765 1.00 95.44 82 GLN A O 1
ATOM 597 N N . VAL A 1 83 ? 17.242 -3.874 0.930 1.00 96.19 83 VAL A N 1
ATOM 598 C CA . VAL A 1 83 ? 18.394 -3.038 1.304 1.00 96.19 83 VAL A CA 1
ATOM 599 C C . VAL A 1 83 ? 18.608 -2.990 2.819 1.00 96.19 83 VAL A C 1
ATOM 601 O O . VAL A 1 83 ? 19.748 -3.021 3.277 1.00 96.19 83 VAL A O 1
ATOM 604 N N . GLU A 1 84 ? 17.531 -2.900 3.599 1.00 95.50 84 GLU A N 1
ATOM 605 C CA . GLU A 1 84 ? 17.570 -2.604 5.041 1.00 95.50 84 GLU A CA 1
ATOM 606 C C . GLU A 1 84 ? 17.021 -3.753 5.905 1.00 95.50 84 GLU A C 1
ATOM 608 O O . GLU A 1 84 ? 17.223 -3.778 7.120 1.00 95.50 84 GLU A O 1
ATOM 613 N N . GLY A 1 85 ? 16.368 -4.740 5.287 1.00 95.25 85 GLY A N 1
ATOM 614 C CA . GLY A 1 85 ? 15.828 -5.924 5.949 1.00 95.25 85 GLY A CA 1
ATOM 615 C C . GLY A 1 85 ? 14.398 -5.762 6.474 1.00 95.25 85 GLY A C 1
ATOM 616 O O . GLY A 1 85 ? 13.814 -4.677 6.507 1.00 95.25 85 GLY A O 1
ATOM 617 N N . LEU A 1 86 ? 13.825 -6.877 6.942 1.00 95.00 86 LEU A N 1
ATOM 618 C CA . LEU A 1 86 ? 12.446 -6.938 7.452 1.00 95.00 86 LEU A CA 1
ATOM 619 C C . LEU A 1 86 ? 12.206 -6.042 8.677 1.00 95.00 86 LEU A C 1
ATOM 621 O O . LEU A 1 86 ? 11.101 -5.539 8.863 1.00 95.00 86 LEU A O 1
ATOM 625 N N . GLY A 1 87 ? 13.231 -5.809 9.504 1.00 95.88 87 GLY A N 1
ATOM 626 C CA . GLY A 1 87 ? 13.120 -4.941 10.681 1.00 95.88 87 GLY A CA 1
ATOM 627 C C . GLY A 1 87 ? 12.784 -3.491 10.321 1.00 95.88 87 GLY A C 1
ATO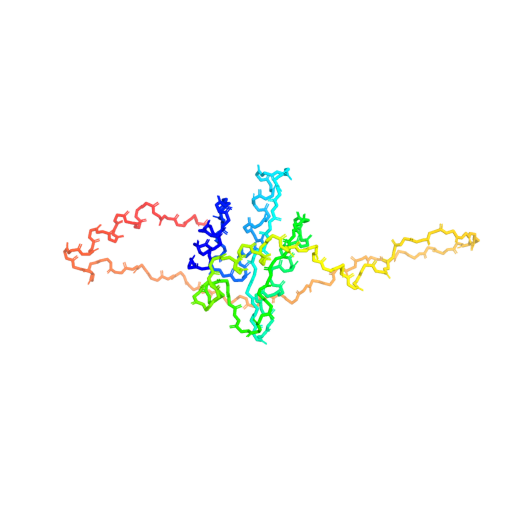M 628 O O . GLY A 1 87 ? 11.947 -2.878 10.982 1.00 95.88 87 GLY A O 1
ATOM 629 N N . ALA A 1 88 ? 13.374 -2.972 9.239 1.00 96.25 88 ALA A N 1
ATOM 630 C CA . ALA A 1 88 ? 13.096 -1.627 8.740 1.00 96.25 88 ALA A CA 1
ATOM 631 C C . ALA A 1 88 ? 11.672 -1.516 8.179 1.00 96.25 88 ALA A C 1
ATOM 633 O O . ALA A 1 88 ? 10.965 -0.552 8.474 1.00 96.25 88 ALA A O 1
ATOM 634 N N . VAL A 1 89 ? 11.212 -2.538 7.448 1.00 96.44 89 VAL A N 1
ATOM 635 C CA . VAL A 1 89 ? 9.823 -2.611 6.966 1.00 96.44 89 VAL A CA 1
ATOM 636 C C . VAL A 1 89 ? 8.850 -2.622 8.142 1.00 96.44 89 VAL A C 1
ATOM 638 O O . VAL A 1 89 ? 7.931 -1.809 8.181 1.00 96.44 89 VAL A O 1
ATOM 641 N N . ARG A 1 90 ? 9.072 -3.488 9.139 1.00 97.06 90 ARG A N 1
ATOM 642 C CA . ARG A 1 90 ? 8.227 -3.579 10.339 1.00 97.06 90 ARG A CA 1
ATOM 643 C C . ARG A 1 90 ? 8.140 -2.234 11.057 1.00 97.06 90 ARG A C 1
ATOM 645 O O . ARG A 1 90 ? 7.038 -1.762 11.308 1.00 97.06 90 ARG A O 1
ATOM 652 N N . ALA A 1 91 ? 9.281 -1.602 11.329 1.00 96.62 91 ALA A N 1
ATOM 653 C CA . ALA A 1 91 ? 9.325 -0.300 11.988 1.00 96.62 91 ALA A CA 1
ATOM 654 C C . ALA A 1 91 ? 8.596 0.786 11.179 1.00 96.62 91 ALA A C 1
ATOM 656 O O . ALA A 1 91 ? 7.860 1.585 11.751 1.00 96.62 91 ALA A O 1
ATOM 657 N N . GLY A 1 92 ? 8.752 0.793 9.852 1.00 96.38 92 GLY A N 1
ATOM 658 C CA . GLY A 1 92 ? 8.074 1.744 8.971 1.00 96.38 92 GLY A CA 1
ATOM 659 C C . GLY A 1 92 ? 6.553 1.569 8.937 1.00 96.38 92 GLY A C 1
ATOM 660 O O . GLY A 1 92 ? 5.827 2.561 8.939 1.00 96.38 92 GLY A O 1
ATOM 661 N N . ILE A 1 93 ? 6.066 0.325 8.948 1.00 96.75 93 ILE A N 1
ATOM 662 C CA . ILE A 1 93 ? 4.629 0.023 8.997 1.00 96.75 93 ILE A CA 1
ATOM 663 C C . ILE A 1 93 ? 4.042 0.318 10.385 1.00 96.75 93 ILE A C 1
ATOM 665 O O . ILE A 1 93 ? 2.941 0.851 10.479 1.00 96.75 93 ILE A O 1
ATOM 669 N N . GLU A 1 94 ? 4.764 0.022 11.468 1.00 95.56 94 GLU A N 1
ATOM 670 C CA . GLU A 1 94 ? 4.328 0.345 12.837 1.00 95.56 94 GLU A CA 1
ATOM 671 C C . GLU A 1 94 ? 4.307 1.855 13.108 1.00 95.56 94 GLU A C 1
ATOM 673 O O . GLU A 1 94 ? 3.488 2.327 13.892 1.00 95.56 94 GLU A O 1
ATOM 678 N N . ALA A 1 95 ? 5.160 2.619 12.424 1.00 95.62 95 ALA A N 1
ATOM 679 C CA . ALA A 1 95 ? 5.172 4.078 12.452 1.00 95.62 95 ALA A CA 1
ATOM 680 C C . ALA A 1 95 ? 4.147 4.718 11.491 1.00 95.62 95 ALA A C 1
ATOM 682 O O . ALA A 1 95 ? 4.265 5.906 11.172 1.00 95.62 95 ALA A O 1
ATOM 683 N N . ALA A 1 96 ? 3.161 3.953 11.003 1.00 96.62 96 ALA A N 1
ATOM 684 C CA . ALA A 1 96 ? 2.074 4.489 10.192 1.00 96.62 96 ALA A CA 1
ATOM 685 C C . ALA A 1 96 ? 1.381 5.654 10.908 1.00 96.62 96 ALA A C 1
ATOM 687 O O . ALA A 1 96 ? 1.147 5.621 12.116 1.00 96.62 96 ALA A O 1
ATOM 688 N N . ARG A 1 97 ? 1.036 6.687 10.143 1.00 96.25 97 ARG A N 1
ATOM 689 C CA . ARG A 1 97 ? 0.469 7.932 10.672 1.00 96.25 97 ARG A CA 1
ATOM 690 C C . ARG A 1 97 ? -0.883 8.231 10.059 1.00 96.25 97 ARG A C 1
ATOM 692 O O . ARG A 1 97 ? -1.218 7.700 9.003 1.00 96.25 97 ARG A O 1
ATOM 699 N N . GLU A 1 98 ? -1.647 9.105 10.697 1.00 95.44 98 GLU A N 1
ATOM 700 C CA . GLU A 1 98 ? -2.842 9.655 10.068 1.00 95.44 98 GLU A CA 1
ATOM 701 C C . GLU A 1 98 ? -2.433 10.438 8.809 1.00 95.44 98 GLU A C 1
ATOM 703 O O . GLU A 1 98 ? -1.409 11.130 8.815 1.00 95.44 98 GLU A O 1
ATOM 708 N N . PRO A 1 99 ? -3.171 10.306 7.696 1.00 91.69 99 PRO A N 1
ATOM 709 C CA . PRO A 1 99 ? -2.921 11.137 6.534 1.00 91.69 99 PRO A CA 1
ATOM 710 C C . PRO A 1 99 ? -3.230 12.586 6.919 1.00 91.69 99 PRO A C 1
ATOM 712 O O . PRO A 1 99 ? -4.344 12.870 7.354 1.00 91.69 99 PRO A O 1
ATOM 715 N N . ASP A 1 100 ? -2.261 13.492 6.749 1.00 81.38 100 ASP A N 1
ATOM 716 C CA . ASP A 1 100 ? -2.427 14.902 7.117 1.00 81.38 100 ASP A CA 1
ATOM 717 C C . ASP A 1 100 ? -3.759 15.453 6.583 1.00 81.38 100 ASP A C 1
ATOM 719 O O . ASP A 1 100 ? -4.162 15.137 5.448 1.00 81.38 100 ASP A O 1
ATOM 723 N N . GLY A 1 101 ? -4.443 16.244 7.416 1.00 60.03 101 GLY A N 1
ATOM 724 C CA . GLY A 1 101 ? -5.749 16.823 7.112 1.00 60.03 101 GLY A CA 1
ATOM 725 C C . GLY A 1 101 ? -5.749 17.556 5.770 1.00 60.03 101 GLY A C 1
ATOM 726 O O . GLY A 1 101 ? -4.762 18.177 5.378 1.00 60.03 101 GLY A O 1
ATOM 727 N N . ASP A 1 102 ? -6.849 17.443 5.029 1.00 48.94 102 ASP A N 1
ATOM 728 C CA . ASP A 1 102 ? -7.009 18.140 3.754 1.00 48.94 102 ASP A CA 1
ATOM 729 C C . ASP A 1 102 ? -6.900 19.665 3.976 1.00 48.94 102 ASP A C 1
ATOM 731 O O . ASP A 1 102 ? -7.713 20.199 4.736 1.00 48.94 102 ASP A O 1
ATOM 735 N N . PRO A 1 103 ? -5.990 20.396 3.294 1.00 47.41 103 PRO A N 1
ATOM 736 C CA . PRO A 1 103 ? -5.963 21.862 3.341 1.00 47.41 103 PRO A CA 1
ATOM 737 C C . PRO A 1 103 ? -7.252 22.516 2.807 1.00 47.41 103 PRO A C 1
ATOM 739 O O . PRO A 1 103 ? -7.379 23.735 2.844 1.00 47.41 103 PRO A O 1
ATOM 742 N N . ARG A 1 104 ? -8.218 21.736 2.302 1.00 47.62 104 ARG A N 1
ATOM 743 C CA . ARG A 1 104 ? -9.534 22.203 1.841 1.00 47.62 104 ARG A CA 1
ATOM 744 C C . ARG A 1 104 ? -10.645 22.125 2.899 1.00 47.62 104 ARG A C 1
ATOM 746 O O . ARG A 1 104 ? -11.788 22.409 2.560 1.00 47.62 104 ARG A O 1
ATOM 753 N N . THR A 1 105 ? -10.351 21.769 4.155 1.00 42.69 105 THR A N 1
ATOM 754 C CA . THR A 1 105 ? -11.368 21.686 5.235 1.00 42.69 105 THR A CA 1
ATOM 755 C C . THR A 1 105 ? -11.389 22.914 6.158 1.00 42.69 105 THR A C 1
ATOM 757 O O . THR A 1 105 ? -11.665 22.796 7.344 1.00 42.69 105 THR A O 1
ATOM 760 N N . GLU A 1 106 ? -11.120 24.103 5.620 1.00 40.97 106 GLU A N 1
ATOM 761 C CA . GLU A 1 106 ? -11.232 25.387 6.334 1.00 40.97 106 GLU A CA 1
ATOM 762 C C . GLU A 1 106 ? -12.261 26.289 5.631 1.00 40.97 106 GLU A C 1
ATOM 764 O O . GLU A 1 106 ? -11.988 27.438 5.324 1.00 40.97 106 GLU A O 1
ATOM 769 N N . GLU A 1 107 ? -13.450 25.780 5.307 1.00 44.38 107 GLU A N 1
ATOM 770 C CA . GLU A 1 107 ? -14.582 26.646 4.955 1.00 44.38 107 GLU A CA 1
ATOM 771 C C . GLU A 1 107 ? -15.895 25.934 5.294 1.00 44.38 107 GLU A C 1
ATOM 773 O O . GLU A 1 107 ? -16.373 25.066 4.565 1.00 44.38 107 GLU A O 1
ATOM 778 N N . GLY A 1 108 ? -16.485 26.305 6.435 1.00 41.16 108 GLY A N 1
ATOM 779 C CA . GLY A 1 108 ? -17.896 26.030 6.704 1.00 41.16 108 GLY A CA 1
ATOM 780 C C . GLY A 1 108 ? -18.244 25.432 8.063 1.00 41.16 108 GLY A C 1
ATOM 781 O O . GLY A 1 108 ? -18.958 24.439 8.091 1.00 41.16 108 GLY A O 1
ATOM 782 N N . ALA A 1 109 ? -17.833 26.045 9.180 1.00 43.34 109 ALA A N 1
ATOM 783 C CA . ALA A 1 109 ? -18.601 25.967 10.433 1.00 43.34 109 ALA A CA 1
ATOM 784 C C . ALA A 1 109 ? -18.146 27.003 11.481 1.00 43.34 109 ALA A C 1
ATOM 786 O O . ALA A 1 109 ? -17.435 26.674 12.426 1.00 43.34 109 ALA A O 1
ATOM 787 N N . HIS A 1 110 ? -18.631 28.244 11.377 1.00 31.19 110 HIS A N 1
ATOM 788 C CA . HIS A 1 110 ? -18.886 29.061 12.568 1.00 31.19 110 HIS A CA 1
ATOM 789 C C . HIS A 1 110 ? -20.069 30.007 12.310 1.00 31.19 110 HIS A C 1
ATOM 791 O O . HIS A 1 110 ? -19.980 30.927 11.503 1.00 31.19 110 HIS A O 1
ATOM 797 N N . LEU A 1 111 ? -21.198 29.746 12.974 1.00 44.25 111 LEU A N 1
ATOM 798 C CA . LEU A 1 111 ? -22.394 30.590 12.982 1.00 44.25 111 LEU A CA 1
ATOM 799 C C . LEU A 1 111 ? -22.512 31.296 14.334 1.00 44.25 111 LEU A C 1
ATOM 801 O O . LEU A 1 111 ? -22.718 30.623 15.341 1.00 44.25 111 LEU A O 1
ATOM 805 N N . SER A 1 112 ? -22.461 32.629 14.340 1.00 36.72 112 SER A N 1
ATOM 806 C CA . SER A 1 112 ? -23.267 33.590 15.139 1.00 36.72 112 SER A CA 1
ATOM 807 C C . SER A 1 112 ? -22.861 35.004 14.654 1.00 36.72 112 SER A C 1
ATOM 809 O O . SER A 1 112 ? -21.695 35.193 14.342 1.00 36.72 112 SER A O 1
ATOM 811 N N . HIS A 1 113 ? -23.678 36.053 14.505 1.00 31.58 113 HIS A N 1
ATOM 812 C CA . HIS A 1 113 ? -24.973 36.429 15.067 1.00 31.58 113 HIS A CA 1
ATOM 813 C C . HIS A 1 113 ? -25.534 37.638 14.250 1.00 31.58 113 HIS A C 1
ATOM 815 O O . HIS A 1 113 ? -24.759 38.480 13.809 1.00 31.58 113 HIS A O 1
ATOM 821 N N . GLU A 1 114 ? -26.867 37.707 14.138 1.00 35.66 114 GLU A N 1
ATOM 822 C CA . GLU A 1 114 ? -27.765 38.875 13.922 1.00 35.66 114 GLU A CA 1
ATOM 823 C C . GLU A 1 114 ? -27.914 39.591 12.563 1.00 35.66 114 GLU A C 1
ATOM 825 O O . GLU A 1 114 ? -26.975 40.127 11.988 1.00 35.66 114 GLU A O 1
ATOM 830 N N . GLY A 1 115 ? -29.191 39.757 12.176 1.00 30.30 115 GLY A N 1
ATOM 831 C CA . GLY A 1 115 ? -29.678 41.014 11.598 1.00 30.30 115 GLY A CA 1
ATOM 832 C C . GLY A 1 115 ? -30.256 40.958 10.183 1.00 30.30 115 GLY A C 1
ATOM 833 O O . GLY A 1 115 ? -29.540 41.189 9.224 1.00 30.30 115 GLY A O 1
ATOM 834 N N . GLY A 1 116 ? -31.576 40.765 10.092 1.00 34.75 116 GLY A N 1
ATOM 835 C CA . GLY A 1 116 ? -32.464 41.597 9.269 1.00 34.75 116 GLY A CA 1
ATOM 836 C C . GLY A 1 116 ? -32.358 41.598 7.734 1.00 34.75 116 GLY A C 1
ATOM 837 O O . GLY A 1 116 ? -31.428 42.131 7.146 1.00 34.75 116 GLY A O 1
ATOM 838 N N . ASP A 1 117 ? -33.493 41.225 7.144 1.00 34.59 117 ASP A N 1
ATOM 839 C CA . ASP A 1 117 ? -34.111 41.816 5.951 1.00 34.59 117 ASP A CA 1
ATOM 840 C C . ASP A 1 117 ? -34.071 41.031 4.627 1.00 34.59 117 ASP A C 1
ATOM 842 O O . ASP A 1 117 ? -33.165 40.292 4.251 1.00 34.59 117 ASP A O 1
ATOM 846 N N . THR A 1 118 ? -35.216 41.157 3.983 1.00 43.59 118 THR A N 1
ATOM 847 C CA . THR A 1 118 ? -35.868 40.317 2.998 1.00 43.59 118 THR A CA 1
ATOM 848 C C . THR A 1 118 ? -35.260 40.496 1.608 1.00 43.59 118 THR A C 1
ATOM 850 O O . THR A 1 118 ? -35.327 41.580 1.039 1.00 43.59 118 THR A O 1
ATOM 853 N N . ALA A 1 119 ? -34.778 39.418 0.986 1.00 37.84 119 ALA A N 1
ATOM 854 C C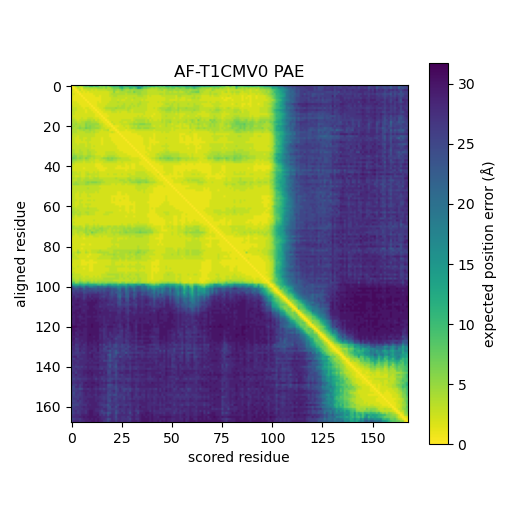A . ALA A 1 119 ? -34.632 39.358 -0.469 1.00 37.84 119 ALA A CA 1
ATOM 855 C C . ALA A 1 119 ? -34.710 37.910 -0.965 1.00 37.84 119 ALA A C 1
ATOM 857 O O . ALA A 1 119 ? -33.808 37.094 -0.784 1.00 37.84 119 ALA A O 1
ATOM 858 N N . VAL A 1 120 ? -35.824 37.595 -1.623 1.00 48.03 120 VAL A N 1
ATOM 859 C CA . VAL A 1 120 ? -35.978 36.402 -2.454 1.00 48.03 120 VAL A CA 1
ATOM 860 C C . VAL A 1 120 ? -34.927 36.441 -3.559 1.00 48.03 120 VAL A C 1
ATOM 862 O O . VAL A 1 120 ? -34.946 37.338 -4.396 1.00 48.03 120 VAL A O 1
ATOM 865 N N . CYS A 1 121 ? -34.079 35.419 -3.630 1.00 30.80 121 CYS A N 1
ATOM 866 C CA . CYS A 1 121 ? -33.384 35.081 -4.864 1.00 30.80 121 CYS A CA 1
ATOM 867 C C . CYS A 1 121 ? -33.314 33.558 -4.998 1.00 30.80 121 CYS A C 1
ATOM 869 O O . CYS A 1 121 ? -32.452 32.885 -4.439 1.00 30.80 121 CYS A O 1
ATOM 871 N N . ARG A 1 122 ? -34.288 33.004 -5.730 1.00 53.88 122 ARG A N 1
ATOM 872 C CA . ARG A 1 122 ? -34.173 31.672 -6.326 1.00 53.88 122 ARG A CA 1
ATOM 873 C C . ARG A 1 122 ? -33.013 31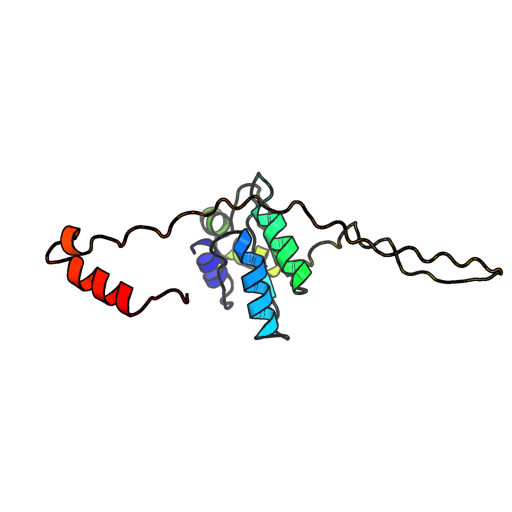.729 -7.314 1.00 53.88 122 ARG A C 1
ATOM 875 O O . ARG A 1 122 ? -33.166 32.310 -8.384 1.00 53.88 122 ARG A O 1
ATOM 882 N N . THR A 1 123 ? -31.899 31.088 -6.993 1.00 39.09 123 THR A N 1
ATOM 883 C CA . THR A 1 123 ? -30.905 30.705 -7.994 1.00 39.09 123 THR A CA 1
ATOM 884 C C . THR A 1 123 ? -30.773 29.192 -7.982 1.00 39.09 123 THR A C 1
ATOM 886 O O . THR A 1 123 ? -30.345 28.552 -7.023 1.00 39.09 123 THR A O 1
ATOM 889 N N . SER A 1 124 ? -31.265 28.611 -9.067 1.00 49.16 124 SER A N 1
ATOM 890 C CA . SER A 1 124 ? -31.139 27.207 -9.409 1.00 49.16 124 SER A CA 1
ATOM 891 C C . SER A 1 124 ? -29.669 26.805 -9.338 1.00 49.16 124 SER A C 1
ATOM 893 O O . SER A 1 124 ? -28.816 27.402 -9.993 1.00 49.16 124 SER A O 1
ATOM 895 N N . ARG A 1 125 ? -29.371 25.787 -8.532 1.00 47.75 125 ARG A N 1
ATOM 896 C CA . ARG A 1 125 ? -28.050 25.168 -8.454 1.00 47.75 125 ARG A CA 1
ATOM 897 C C . ARG A 1 125 ? -27.827 24.376 -9.745 1.00 47.75 125 ARG A C 1
ATOM 899 O O . ARG A 1 125 ? -28.147 23.193 -9.811 1.00 47.75 125 ARG A O 1
ATOM 906 N N . THR A 1 126 ? -27.335 25.031 -10.793 1.00 47.19 126 THR A N 1
ATOM 907 C CA . THR A 1 126 ? -26.884 24.334 -12.001 1.00 47.19 126 THR A CA 1
ATOM 908 C C . THR A 1 126 ? -25.553 23.675 -11.672 1.00 47.19 126 THR A C 1
ATOM 910 O O . THR A 1 126 ? -24.514 24.328 -11.625 1.00 47.19 126 THR A O 1
ATOM 913 N N . VAL A 1 127 ? -25.594 22.375 -11.387 1.00 54.28 127 VAL A N 1
ATOM 914 C CA . VAL A 1 127 ? -24.398 21.536 -11.326 1.00 54.28 127 VAL A CA 1
ATOM 915 C C . VAL A 1 127 ? -23.793 21.553 -12.728 1.00 54.28 127 VAL A C 1
ATOM 917 O O . VAL A 1 127 ? -24.390 21.024 -13.664 1.00 54.28 127 VAL A O 1
ATOM 920 N N . ALA A 1 128 ? -22.651 22.219 -12.900 1.00 56.41 128 ALA A N 1
ATOM 921 C CA . ALA A 1 128 ? -21.897 22.150 -14.142 1.00 56.41 128 ALA A CA 1
ATOM 922 C C . ALA A 1 128 ? -21.430 20.699 -14.319 1.00 56.41 128 ALA A C 1
ATOM 924 O O . ALA A 1 128 ? -20.556 20.225 -13.593 1.00 56.41 128 ALA A O 1
ATOM 925 N N . ALA A 1 129 ? -22.073 19.974 -15.233 1.00 67.38 129 ALA A N 1
ATOM 926 C CA . ALA A 1 129 ? -21.656 18.635 -15.605 1.00 67.38 129 ALA A CA 1
ATOM 927 C C . ALA A 1 129 ? -20.207 18.701 -16.111 1.00 67.38 129 ALA A C 1
ATOM 929 O O . ALA A 1 129 ? -19.885 19.521 -16.974 1.00 67.38 129 ALA A O 1
ATOM 930 N N . GLY A 1 130 ? -19.331 17.865 -15.544 1.00 70.75 130 GLY A N 1
ATOM 931 C CA . GLY A 1 130 ? -17.949 17.732 -16.001 1.00 70.75 130 GLY A CA 1
ATOM 932 C C . GLY A 1 130 ? -17.875 17.387 -17.497 1.00 70.75 130 GLY A C 1
ATOM 933 O O . GLY A 1 130 ? -18.877 16.973 -18.088 1.00 70.75 130 GLY A O 1
ATOM 934 N N . PRO A 1 131 ? -16.705 17.557 -18.139 1.00 73.75 131 PRO A N 1
ATOM 935 C CA . PRO A 1 131 ? -16.560 17.293 -19.565 1.00 73.75 131 PRO A CA 1
ATOM 936 C C . PRO A 1 131 ? -16.998 15.859 -19.875 1.00 73.75 131 PRO A C 1
ATOM 938 O O . PRO A 1 131 ? -16.440 14.896 -19.351 1.00 73.75 131 PRO A O 1
ATOM 941 N N . THR A 1 132 ? -18.034 15.722 -20.704 1.00 70.94 132 THR A N 1
ATOM 942 C CA . THR A 1 132 ? -18.544 14.411 -21.107 1.00 70.94 132 THR A CA 1
ATOM 943 C C . THR A 1 132 ? -17.523 13.767 -22.045 1.00 70.94 132 THR A C 1
ATOM 945 O O . THR A 1 132 ? -17.207 14.363 -23.080 1.00 70.94 132 THR A O 1
ATOM 948 N N . PRO A 1 133 ? -16.973 12.585 -21.714 1.00 71.31 133 PRO A N 1
ATOM 949 C CA . PRO A 1 133 ? -16.023 11.916 -22.585 1.00 71.31 133 PRO A CA 1
ATOM 950 C C . PRO A 1 133 ? -16.693 11.589 -23.920 1.00 71.31 133 PRO A C 1
ATOM 952 O O . PRO A 1 133 ? -17.767 10.989 -23.973 1.00 71.31 133 PRO A O 1
ATOM 955 N N . LEU A 1 134 ? -16.046 11.995 -25.011 1.00 76.31 134 LEU A N 1
ATOM 956 C CA . LEU A 1 134 ? -16.494 11.687 -26.362 1.00 76.31 134 LEU A CA 1
ATOM 957 C C . LEU A 1 134 ? -16.208 10.212 -26.659 1.00 76.31 134 LEU A C 1
ATOM 959 O O . LEU A 1 134 ? -15.159 9.858 -27.194 1.00 76.31 134 LEU A O 1
ATOM 963 N N . LEU A 1 135 ? -17.146 9.343 -26.293 1.00 71.00 135 LEU A N 1
ATOM 964 C CA . LEU A 1 135 ? -17.133 7.945 -26.701 1.00 71.00 135 LEU A CA 1
ATOM 965 C C . LEU A 1 135 ? -17.553 7.861 -28.168 1.00 71.00 135 LEU A C 1
ATOM 967 O O . LEU A 1 135 ? -18.683 8.180 -28.533 1.00 71.00 135 LEU A O 1
ATOM 971 N N . ARG A 1 136 ? -16.635 7.417 -29.027 1.00 75.56 136 ARG A N 1
ATOM 972 C CA . ARG A 1 136 ? -17.016 6.922 -30.352 1.00 75.56 136 ARG A CA 1
ATOM 973 C C . ARG A 1 136 ? -17.642 5.546 -30.159 1.00 75.56 136 ARG A C 1
ATOM 975 O O . ARG A 1 136 ? -17.093 4.734 -29.421 1.00 75.56 136 ARG A O 1
ATOM 982 N N . SER A 1 137 ? -18.771 5.283 -30.815 1.00 76.38 137 SER A N 1
ATOM 983 C CA . SER A 1 137 ? -19.313 3.925 -30.878 1.00 76.38 137 SER A CA 1
ATOM 984 C C . SER A 1 137 ? -18.305 3.050 -31.625 1.00 76.38 137 SER A C 1
ATOM 986 O O . SER A 1 137 ? -17.989 3.320 -32.785 1.00 76.38 137 SER A O 1
ATOM 988 N N . ILE A 1 138 ? -17.738 2.066 -30.928 1.00 77.75 138 ILE A N 1
ATOM 989 C CA . ILE A 1 138 ? -16.860 1.056 -31.519 1.00 77.75 138 ILE A CA 1
ATOM 990 C C . ILE A 1 138 ? -17.765 -0.122 -31.899 1.00 77.75 138 ILE A C 1
ATOM 992 O O . ILE A 1 138 ? -18.575 -0.532 -31.061 1.00 77.75 138 ILE A O 1
ATOM 996 N N . PRO A 1 139 ? -17.685 -0.647 -33.136 1.00 81.62 139 PRO A N 1
ATOM 997 C CA . PRO A 1 139 ? -18.403 -1.866 -33.484 1.00 81.62 139 PRO A CA 1
ATOM 998 C C . PRO A 1 139 ? -17.963 -3.016 -32.563 1.00 81.62 139 PRO A C 1
ATOM 1000 O O . PRO A 1 139 ? -16.831 -3.002 -32.070 1.00 81.62 139 PRO A O 1
ATOM 1003 N N . PRO A 1 140 ? -18.836 -4.005 -32.309 1.00 80.75 140 PRO A N 1
ATOM 100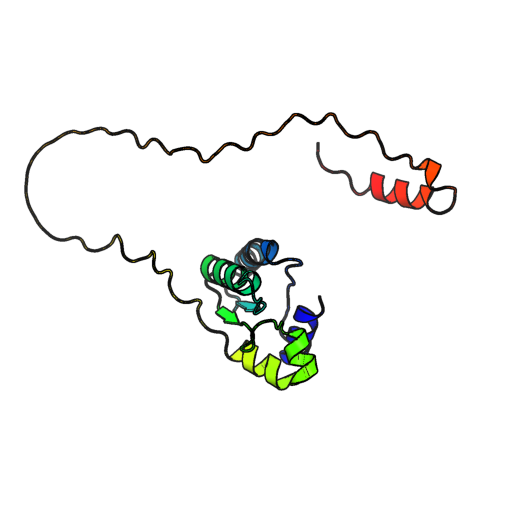4 C CA . PRO A 1 140 ? -18.455 -5.165 -31.515 1.00 80.75 140 PRO A CA 1
ATOM 1005 C C . PRO A 1 140 ? -17.213 -5.830 -32.131 1.00 80.75 140 PRO A C 1
ATOM 1007 O O . PRO A 1 140 ? -17.123 -5.911 -33.358 1.00 80.75 140 PRO A O 1
ATOM 1010 N N . PRO A 1 141 ? -16.240 -6.262 -31.310 1.00 80.62 141 PRO A N 1
ATOM 1011 C CA . PRO A 1 141 ? -15.044 -6.914 -31.819 1.00 80.62 141 PRO A CA 1
ATOM 1012 C C . PRO A 1 141 ? -15.415 -8.240 -32.488 1.00 80.62 141 PRO A C 1
ATOM 1014 O O . PRO A 1 141 ? -16.330 -8.936 -32.040 1.00 80.62 141 PRO A O 1
ATOM 1017 N N . ASP A 1 142 ? -14.679 -8.605 -33.535 1.00 83.88 142 ASP A N 1
ATOM 1018 C CA . ASP A 1 142 ? -14.824 -9.923 -34.146 1.00 83.88 142 ASP A CA 1
ATOM 1019 C C . ASP A 1 142 ? -14.507 -11.030 -33.118 1.00 83.88 142 ASP A C 1
ATOM 1021 O O . ASP A 1 142 ? -13.621 -10.854 -32.269 1.00 83.88 142 ASP A O 1
ATOM 1025 N N . PRO A 1 143 ? -15.194 -12.187 -33.173 1.00 83.56 143 PRO A N 1
ATOM 1026 C CA . PRO A 1 143 ? -14.907 -13.304 -32.284 1.00 83.56 143 PRO A CA 1
ATOM 1027 C C . PRO A 1 143 ? -13.461 -13.783 -32.422 1.00 83.56 143 PRO A C 1
ATOM 1029 O O . PRO A 1 143 ? -12.917 -13.883 -33.523 1.00 83.56 143 PRO A O 1
ATOM 1032 N N . PHE A 1 144 ? -12.845 -14.146 -31.298 1.00 84.81 144 PHE A N 1
ATOM 1033 C CA . PHE A 1 144 ? -11.489 -14.679 -31.310 1.00 84.81 144 PHE A CA 1
ATOM 1034 C C . PHE A 1 144 ? -11.428 -16.033 -32.058 1.00 84.81 144 PHE A C 1
ATOM 1036 O O . PHE A 1 144 ? -12.228 -16.927 -31.761 1.00 84.81 144 PHE A O 1
ATOM 1043 N N . PRO A 1 145 ? -10.474 -16.241 -32.988 1.00 89.12 145 PRO A N 1
ATOM 1044 C CA . PRO A 1 145 ? -10.396 -17.461 -33.789 1.00 89.12 145 PRO A CA 1
ATOM 1045 C C . PRO A 1 145 ? -9.762 -18.613 -32.994 1.00 89.12 145 PRO A C 1
ATOM 1047 O O . PRO A 1 145 ? -8.566 -18.882 -33.098 1.00 89.12 145 PRO A O 1
ATOM 1050 N N . ILE A 1 146 ? -10.571 -19.325 -32.206 1.00 87.94 146 ILE A N 1
ATOM 1051 C CA . ILE A 1 146 ? -10.120 -20.446 -31.357 1.00 87.94 146 ILE A CA 1
ATOM 1052 C C . ILE A 1 146 ? -9.394 -21.535 -32.165 1.00 87.94 146 ILE A C 1
ATOM 1054 O O . ILE A 1 146 ? -8.429 -22.118 -31.675 1.00 87.94 146 ILE A O 1
ATOM 1058 N N . ASP A 1 147 ? -9.796 -21.775 -33.415 1.00 88.06 147 ASP A N 1
ATOM 1059 C CA . ASP A 1 147 ? -9.187 -22.804 -34.268 1.00 88.06 147 ASP A CA 1
ATOM 1060 C C . ASP A 1 147 ? -7.731 -22.480 -34.652 1.00 88.06 147 ASP A C 1
ATOM 1062 O O . ASP A 1 147 ? -6.937 -23.389 -34.904 1.00 88.06 147 ASP A O 1
ATOM 1066 N N . ALA A 1 148 ? -7.337 -21.200 -34.619 1.00 90.12 148 ALA A N 1
ATOM 1067 C CA . ALA A 1 148 ? -5.961 -20.775 -34.881 1.00 90.12 148 ALA A CA 1
ATOM 1068 C C . ALA A 1 148 ? -4.978 -21.215 -33.778 1.00 90.12 148 ALA A C 1
ATOM 1070 O O . ALA A 1 148 ? -3.768 -21.222 -33.995 1.00 90.12 148 ALA A O 1
ATOM 1071 N N . LEU A 1 149 ? -5.485 -21.608 -32.604 1.00 88.50 149 LEU A N 1
ATOM 1072 C CA . LEU A 1 149 ? -4.682 -22.079 -31.473 1.00 88.50 149 LEU A CA 1
ATOM 1073 C C . LEU A 1 149 ? -4.279 -23.560 -31.583 1.00 88.50 149 LEU A C 1
ATOM 1075 O O . LEU A 1 149 ? -3.487 -24.054 -30.776 1.00 88.50 149 LEU A O 1
ATOM 1079 N N . GLY A 1 150 ? -4.806 -24.279 -32.576 1.00 89.19 150 GLY A N 1
ATOM 1080 C CA . GLY A 1 150 ? -4.496 -25.686 -32.807 1.00 89.19 150 GLY A CA 1
ATOM 1081 C C . GLY A 1 150 ? -4.989 -26.623 -31.697 1.00 89.19 150 GLY A C 1
ATOM 1082 O O . GLY A 1 150 ? -5.694 -26.236 -30.765 1.00 89.19 150 GLY A O 1
ATOM 1083 N N . ALA A 1 151 ? -4.610 -27.898 -31.800 1.00 89.75 151 ALA A N 1
ATOM 1084 C CA . ALA A 1 151 ? -5.193 -28.972 -30.990 1.00 89.75 151 ALA A CA 1
ATOM 1085 C C . ALA A 1 151 ? -4.850 -28.913 -29.489 1.00 89.75 151 ALA A C 1
ATOM 1087 O O . ALA A 1 151 ? -5.556 -29.515 -28.685 1.00 89.75 151 ALA A O 1
ATOM 1088 N N . ILE A 1 152 ? -3.778 -28.210 -29.106 1.00 88.69 152 ILE A N 1
ATOM 1089 C CA . ILE A 1 152 ? -3.330 -28.133 -27.707 1.00 88.69 152 ILE A CA 1
ATOM 1090 C C . ILE A 1 152 ? -4.014 -26.971 -26.982 1.00 88.69 152 ILE A C 1
ATOM 1092 O O . ILE A 1 152 ? -4.558 -27.153 -25.896 1.00 88.69 152 ILE A O 1
ATOM 1096 N N . LEU A 1 153 ? -3.999 -25.776 -27.577 1.00 87.44 153 LEU A N 1
ATOM 1097 C CA . LEU A 1 153 ? -4.466 -24.557 -26.913 1.00 87.44 153 LEU A CA 1
ATOM 1098 C C . LEU A 1 153 ? -5.932 -24.226 -27.225 1.00 87.44 153 LEU A C 1
ATOM 1100 O O . LEU A 1 153 ? -6.591 -23.582 -26.410 1.00 87.44 153 LEU A O 1
ATOM 1104 N N . GLY A 1 154 ? -6.470 -24.704 -28.351 1.00 90.19 154 GLY A N 1
ATOM 1105 C CA . GLY A 1 154 ? -7.868 -24.494 -28.737 1.00 90.19 154 GLY A CA 1
ATOM 1106 C C . GLY A 1 154 ? -8.880 -24.995 -27.695 1.00 90.19 154 GLY A C 1
ATOM 1107 O O . GLY A 1 154 ? -9.743 -24.214 -27.283 1.00 90.19 154 GLY A O 1
ATOM 1108 N N . PRO A 1 155 ? -8.773 -26.247 -27.199 1.00 89.50 155 PRO A N 1
ATOM 1109 C CA . PRO A 1 155 ? -9.699 -26.764 -26.188 1.00 89.50 155 PRO A CA 1
ATOM 1110 C C . PRO A 1 155 ? -9.679 -25.964 -24.879 1.00 89.50 155 PRO A C 1
ATOM 1112 O O . PRO A 1 155 ? -10.732 -25.703 -24.300 1.00 89.50 155 PRO A O 1
ATOM 1115 N N . ALA A 1 156 ? -8.496 -25.523 -24.437 1.00 85.81 156 ALA A N 1
ATOM 1116 C CA . ALA A 1 156 ? -8.347 -24.729 -23.219 1.00 85.81 156 ALA A CA 1
ATOM 1117 C C . ALA A 1 156 ? -8.968 -23.330 -23.364 1.00 85.81 156 ALA A C 1
ATOM 1119 O O . ALA A 1 156 ? -9.696 -22.879 -22.480 1.00 85.81 156 ALA A O 1
ATOM 1120 N N . ALA A 1 157 ? -8.734 -22.661 -24.497 1.00 85.75 157 ALA A N 1
ATOM 1121 C CA . ALA A 1 157 ? -9.313 -21.348 -24.766 1.00 85.75 157 ALA A CA 1
ATOM 1122 C C . ALA A 1 157 ? -10.849 -21.396 -24.854 1.00 85.75 157 ALA A C 1
ATOM 1124 O O . ALA A 1 157 ? -11.516 -20.494 -24.347 1.00 85.75 157 ALA A O 1
ATOM 1125 N N . ARG A 1 158 ? -11.420 -22.470 -25.423 1.00 85.69 158 ARG A N 1
ATOM 1126 C CA . ARG A 1 158 ? -12.877 -22.682 -25.462 1.00 85.69 158 ARG A CA 1
ATOM 1127 C C . ARG A 1 158 ? -13.471 -22.842 -24.061 1.00 85.69 158 ARG A C 1
ATOM 1129 O O . ARG A 1 158 ? -14.451 -22.177 -23.747 1.00 85.69 158 ARG A O 1
ATOM 1136 N N . ALA A 1 159 ? -12.845 -23.657 -23.212 1.00 83.94 159 ALA A N 1
ATOM 1137 C CA . ALA A 1 159 ? -13.320 -23.889 -21.848 1.00 83.94 159 ALA A CA 1
ATOM 1138 C C . ALA A 1 159 ? -13.332 -22.604 -21.001 1.00 83.94 159 ALA A C 1
ATOM 1140 O O . ALA A 1 159 ? -14.269 -22.365 -20.246 1.00 83.94 159 ALA A O 1
ATOM 1141 N N . ILE A 1 160 ? -12.314 -21.748 -21.145 1.00 83.56 160 ILE A N 1
ATOM 1142 C CA . ILE A 1 160 ? -12.259 -20.461 -20.437 1.00 83.56 160 ILE A CA 1
ATOM 1143 C C . ILE A 1 160 ? -13.351 -19.520 -20.944 1.00 83.56 160 ILE A C 1
ATOM 1145 O O . ILE A 1 160 ? -14.038 -18.901 -20.133 1.00 83.56 160 ILE A O 1
ATOM 1149 N N . ALA A 1 161 ? -13.527 -19.430 -22.266 1.00 79.69 161 ALA A N 1
ATOM 1150 C CA . ALA A 1 161 ? -14.555 -18.584 -22.855 1.00 79.69 161 ALA A CA 1
ATOM 1151 C C . ALA A 1 161 ? -15.957 -18.993 -22.375 1.00 79.69 161 ALA A C 1
ATOM 1153 O O . ALA A 1 161 ? -16.736 -18.127 -22.011 1.00 79.69 161 ALA A O 1
ATOM 1154 N N . GLU A 1 162 ? -16.283 -20.284 -22.292 1.00 78.38 162 GLU A N 1
ATOM 1155 C CA . GLU A 1 162 ? -17.605 -20.741 -21.825 1.00 78.38 162 GLU A CA 1
ATOM 1156 C C . GLU A 1 162 ? -17.899 -20.385 -20.356 1.00 78.38 162 GLU A C 1
ATOM 1158 O O . GLU A 1 162 ? -19.049 -20.132 -20.001 1.00 78.38 162 GLU A O 1
ATOM 1163 N N . VAL A 1 163 ? -16.871 -20.337 -19.506 1.00 78.19 163 VAL A N 1
ATOM 1164 C CA . VAL A 1 163 ? -17.013 -20.056 -18.068 1.00 78.19 163 VAL A CA 1
ATOM 1165 C C . VAL A 1 163 ? -16.997 -18.558 -17.773 1.00 78.19 163 VAL A C 1
ATOM 1167 O O . VAL A 1 163 ? -17.718 -18.083 -16.896 1.00 78.19 163 VAL A O 1
ATOM 1170 N N . VAL A 1 164 ? -16.164 -17.806 -18.488 1.00 69.06 164 VAL A N 1
ATOM 1171 C CA . VAL A 1 164 ? -15.955 -16.376 -18.266 1.00 69.06 164 VAL A CA 1
ATOM 1172 C C . VAL A 1 164 ? -16.623 -15.612 -19.400 1.00 69.06 164 VAL A C 1
ATOM 1174 O O . VAL A 1 164 ? -15.992 -15.247 -20.389 1.00 69.06 164 VAL A O 1
ATOM 1177 N N . GLN A 1 165 ? -17.921 -15.370 -19.248 1.00 62.12 165 GLN A N 1
ATOM 1178 C CA . GLN A 1 165 ? -18.659 -14.450 -20.108 1.00 62.12 165 GLN A CA 1
ATOM 1179 C C . GLN A 1 165 ? -18.857 -13.122 -19.375 1.00 62.12 165 GLN A C 1
ATOM 1181 O O . GLN A 1 165 ? -19.312 -13.094 -18.229 1.00 62.12 165 GLN A O 1
ATOM 1186 N N . CYS A 1 166 ? -18.518 -12.014 -20.036 1.00 50.53 166 CYS A N 1
ATOM 1187 C CA . CYS A 1 166 ? -18.927 -10.691 -19.575 1.00 50.53 166 CYS A CA 1
ATOM 1188 C C . CYS A 1 166 ? -20.451 -10.566 -19.742 1.00 50.53 166 CYS A C 1
ATOM 1190 O O . CYS A 1 166 ? -20.957 -10.922 -20.810 1.00 50.53 166 CYS A O 1
ATOM 1192 N N . PRO A 1 167 ? -21.194 -10.079 -18.733 1.00 52.97 167 PRO A N 1
ATOM 1193 C CA . PRO A 1 167 ? -22.608 -9.780 -18.915 1.00 52.97 167 PRO A CA 1
ATOM 1194 C C . PRO A 1 167 ? -22.796 -8.742 -20.031 1.00 52.97 167 PRO A C 1
ATOM 1196 O O . PRO A 1 167 ? -21.971 -7.836 -20.177 1.00 52.97 167 PRO A O 1
ATOM 1199 N N . ALA A 1 168 ? -23.854 -8.945 -20.822 1.00 50.00 168 ALA A N 1
ATOM 1200 C CA . ALA A 1 168 ? -24.229 -8.112 -21.965 1.00 50.00 168 ALA A CA 1
ATOM 1201 C C . ALA A 1 168 ? -24.646 -6.691 -21.560 1.00 50.00 168 ALA A C 1
ATOM 1203 O O . ALA A 1 168 ? -25.231 -6.53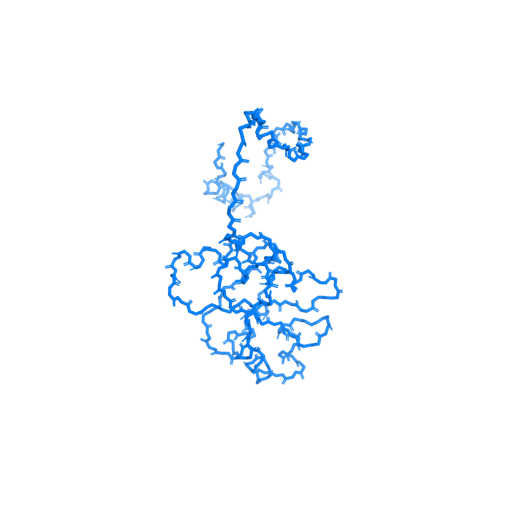7 -20.461 1.00 50.00 168 ALA A O 1
#

InterPro domains:
  IPR006171 TOPRIM domain [PF13362] (1-85)
  IPR034154 Archaeal primase DnaG/twinkle-like, TOPRIM domain [cd01029] (1-72)